Protein AF-A0AAW5MTL1-F1 (afdb_monomer)

Sequence (62 aa):
TNYKPSSERSPTGKEVVISIAHAWPALFLNIAVVGGIRANIFTQTEAGAEAVLIVQSIGFFN

InterPro domains:
  IPR010656 TRAP C4-dicarboxylate transport system permease DctM subunit [PF06808] (13-61)

pLDDT: mean 87.31, std 12.87, range [46.91, 96.25]

Structure (mmCIF, N/CA/C/O backbone):
data_AF-A0AAW5MTL1-F1
#
_entry.id   AF-A0AAW5MTL1-F1
#
loop_
_atom_site.group_PDB
_atom_site.id
_atom_site.type_symbol
_atom_site.label_atom_id
_atom_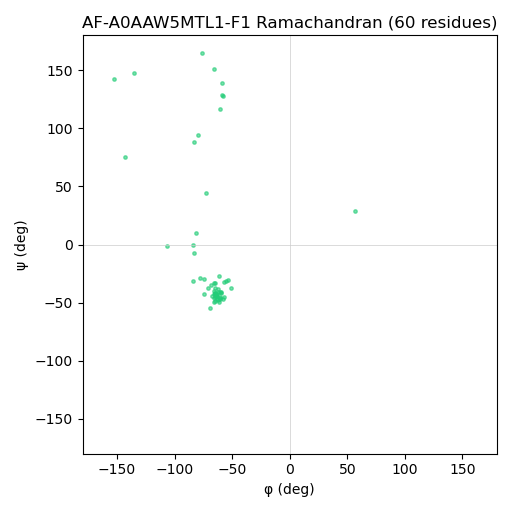site.label_alt_id
_atom_site.label_comp_id
_atom_site.label_asym_id
_atom_site.label_entity_id
_atom_site.label_seq_id
_atom_site.pdbx_PDB_ins_code
_atom_site.Cartn_x
_atom_site.Cartn_y
_atom_site.Cartn_z
_atom_site.occupancy
_atom_site.B_iso_or_equiv
_atom_site.auth_seq_id
_atom_site.auth_comp_id
_atom_site.auth_asym_id
_atom_site.auth_atom_id
_atom_site.pdbx_PDB_model_num
ATOM 1 N N . THR A 1 1 ? -26.384 30.590 6.573 1.00 48.06 1 THR A N 1
ATOM 2 C CA . THR A 1 1 ? -26.091 29.143 6.636 1.00 48.06 1 THR A CA 1
ATOM 3 C C . THR A 1 1 ? -25.214 28.861 7.836 1.00 48.06 1 THR A C 1
ATOM 5 O O . THR A 1 1 ? -24.050 29.227 7.840 1.00 48.06 1 THR A O 1
ATOM 8 N N . ASN A 1 2 ? -25.816 28.341 8.905 1.00 46.91 2 ASN A N 1
ATOM 9 C CA . ASN A 1 2 ? -25.198 28.108 10.211 1.00 46.91 2 ASN A CA 1
ATOM 10 C C . ASN A 1 2 ? -24.436 26.767 10.177 1.00 46.91 2 ASN A C 1
ATOM 12 O O . ASN A 1 2 ? -25.021 25.720 10.432 1.00 46.91 2 ASN A O 1
ATOM 16 N N . TYR A 1 3 ? -23.162 26.781 9.771 1.00 55.53 3 TYR A N 1
ATOM 17 C CA . TYR A 1 3 ? -22.310 25.588 9.817 1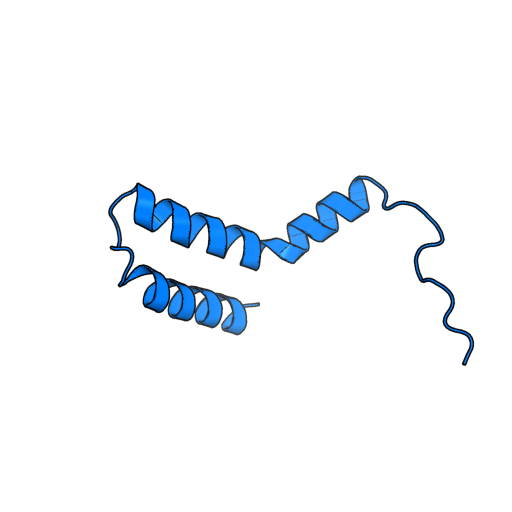.00 55.53 3 TYR A CA 1
ATOM 18 C C . TYR A 1 3 ? -21.820 25.405 11.257 1.00 55.53 3 TYR A C 1
ATOM 20 O O . TYR A 1 3 ? -20.849 26.034 11.677 1.00 55.53 3 TYR A O 1
ATOM 28 N N . LYS A 1 4 ? -22.539 24.596 12.044 1.00 58.94 4 LYS A N 1
ATOM 29 C CA . LYS A 1 4 ? -22.035 24.121 13.337 1.00 58.94 4 LYS A CA 1
ATOM 30 C C . LYS A 1 4 ? -20.724 23.363 13.087 1.00 58.94 4 LYS A C 1
ATOM 32 O O . LYS A 1 4 ? -20.722 22.464 12.244 1.00 58.94 4 LYS A O 1
ATOM 37 N N . PRO A 1 5 ? -19.624 23.673 13.793 1.00 57.09 5 PRO A N 1
ATOM 38 C CA . PRO A 1 5 ? -18.439 22.833 13.750 1.00 57.09 5 PRO A CA 1
ATOM 39 C C . PRO A 1 5 ? -18.839 21.449 14.263 1.00 57.09 5 PRO A C 1
ATOM 41 O O . PRO A 1 5 ? -19.242 21.307 15.414 1.00 57.09 5 PRO A O 1
ATOM 44 N N . SER A 1 6 ? -18.749 20.431 13.411 1.00 60.75 6 SER A N 1
ATOM 45 C CA . SER A 1 6 ? -18.978 19.025 13.768 1.00 60.75 6 SER A CA 1
ATOM 46 C C . SER A 1 6 ? -17.822 18.464 14.618 1.00 60.75 6 SER A C 1
ATOM 48 O O . SER A 1 6 ? -17.324 17.377 14.355 1.00 60.75 6 SER A O 1
ATOM 50 N N . SER A 1 7 ? -17.356 19.224 15.609 1.00 64.25 7 SER A N 1
ATOM 51 C CA . SER A 1 7 ? -16.353 18.814 16.592 1.00 64.25 7 SER A CA 1
ATOM 52 C C . SER A 1 7 ? -16.722 19.436 17.931 1.00 64.25 7 SER A C 1
ATOM 54 O O . SER A 1 7 ? -16.134 20.417 18.374 1.00 64.25 7 SER A O 1
ATOM 56 N N . GLU A 1 8 ? -17.746 18.868 18.560 1.00 63.88 8 GLU A N 1
ATOM 57 C CA . GLU A 1 8 ? -18.198 19.236 19.908 1.00 63.88 8 GLU A CA 1
ATOM 58 C C . GLU A 1 8 ? -17.360 18.526 20.997 1.00 63.88 8 GLU A C 1
ATOM 60 O O . GLU A 1 8 ? -17.471 18.824 22.183 1.00 63.88 8 GLU A O 1
ATOM 65 N N . ARG A 1 9 ? -16.476 17.595 20.600 1.00 69.44 9 ARG A N 1
ATOM 66 C CA . ARG A 1 9 ? -15.642 16.778 21.490 1.00 69.44 9 ARG A CA 1
ATOM 67 C C . ARG A 1 9 ? -14.352 16.348 20.786 1.00 69.44 9 ARG A C 1
ATOM 69 O O . ARG A 1 9 ? -14.381 16.016 19.603 1.00 69.44 9 ARG A O 1
ATOM 76 N N . SER A 1 10 ? -13.231 16.314 21.511 1.00 77.56 10 SER A N 1
ATOM 77 C CA . SER A 1 10 ? -12.003 15.679 21.017 1.00 77.56 10 SER A CA 1
ATOM 78 C C . SER A 1 10 ? -12.267 14.202 20.702 1.00 77.56 10 SER A C 1
ATOM 80 O O . SER A 1 10 ? -12.943 13.543 21.500 1.00 77.56 10 SER A O 1
ATOM 82 N N . PRO A 1 11 ? -11.731 13.664 19.592 1.00 77.81 11 PRO A N 1
ATOM 83 C CA . PRO A 1 11 ? -11.924 12.267 19.247 1.00 77.81 11 PRO A CA 1
ATOM 84 C C . PRO A 1 11 ? -11.409 11.378 20.378 1.00 77.81 11 PRO A C 1
ATOM 86 O O . PRO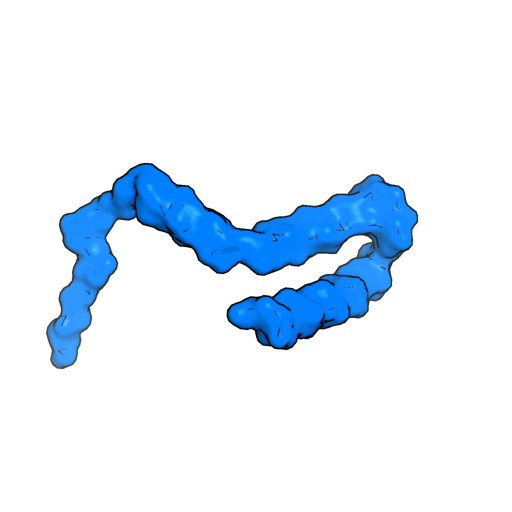 A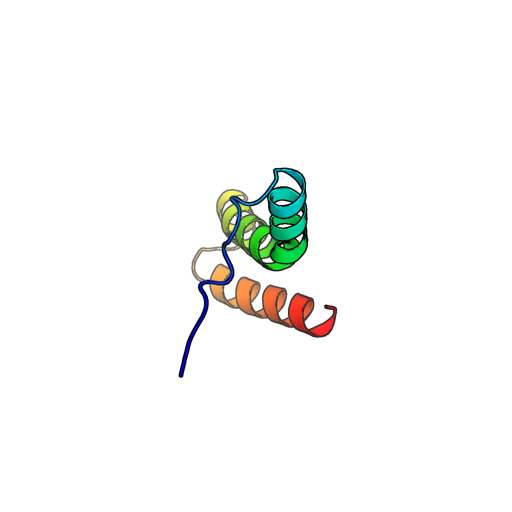 1 11 ? -10.287 11.514 20.870 1.00 77.81 11 PRO A O 1
ATOM 89 N N . THR A 1 12 ? -12.263 10.468 20.816 1.00 88.62 12 THR A N 1
ATOM 90 C CA . THR A 1 12 ? -11.917 9.440 21.789 1.00 88.62 12 THR A CA 1
ATOM 91 C C . THR A 1 12 ? -10.896 8.477 21.181 1.00 88.62 12 THR A C 1
ATOM 93 O O . THR A 1 12 ? -10.917 8.224 19.979 1.00 88.62 12 THR A O 1
ATOM 96 N N . GLY A 1 13 ? -10.033 7.861 21.998 1.00 88.94 13 GLY A N 1
ATOM 97 C CA . GLY A 1 13 ? -9.012 6.923 21.493 1.00 88.94 13 GLY A CA 1
ATOM 98 C C . GLY A 1 13 ? -9.584 5.792 20.622 1.00 88.94 13 GLY A C 1
ATOM 99 O O . GLY A 1 13 ? -8.957 5.372 19.656 1.00 88.94 13 GLY A O 1
ATOM 100 N N . LYS A 1 14 ? -10.827 5.370 20.888 1.00 90.31 14 LYS A N 1
ATOM 101 C CA . LYS A 1 14 ? -11.561 4.410 20.051 1.00 90.31 14 LYS A CA 1
ATOM 102 C C . LYS A 1 14 ? -11.869 4.949 18.647 1.00 90.31 14 LYS A C 1
ATOM 104 O O . LYS A 1 14 ? -11.717 4.216 17.679 1.00 90.31 14 LYS A O 1
ATOM 109 N N . GLU A 1 15 ? -12.277 6.210 18.524 1.00 88.38 15 GLU A N 1
ATOM 110 C CA . GLU A 1 15 ? -12.571 6.851 17.231 1.00 88.38 15 GLU A CA 1
ATOM 111 C C . GLU A 1 15 ? -11.297 7.049 16.410 1.00 88.38 15 GLU A C 1
ATOM 113 O O . GLU A 1 15 ? -11.316 6.864 15.195 1.00 88.38 15 GLU A O 1
ATOM 118 N N . VAL A 1 16 ? -10.173 7.336 17.074 1.00 91.56 16 VAL A N 1
ATOM 119 C CA . VAL A 1 16 ? -8.856 7.401 16.426 1.00 91.56 16 VAL A CA 1
ATOM 120 C C . VAL A 1 16 ? -8.485 6.044 15.832 1.00 91.56 16 VAL A C 1
ATOM 122 O O . VAL A 1 16 ? -8.151 5.964 14.653 1.00 91.56 16 VAL A O 1
ATOM 125 N N . VAL A 1 17 ? -8.601 4.962 16.609 1.00 93.06 17 VAL A N 1
ATOM 126 C CA . VAL A 1 17 ? -8.282 3.608 16.126 1.00 93.06 17 VAL A CA 1
ATOM 127 C C . VAL A 1 17 ? -9.213 3.182 14.992 1.00 93.06 17 VAL A C 1
ATOM 129 O O . VAL A 1 17 ? -8.738 2.645 13.997 1.00 93.06 17 VAL A O 1
ATOM 132 N N . ILE A 1 18 ? -10.516 3.461 15.094 1.00 94.00 18 ILE A N 1
ATOM 133 C CA . ILE A 1 18 ? -11.476 3.174 14.018 1.00 94.00 18 ILE A CA 1
ATOM 134 C C . ILE A 1 18 ? -11.127 3.965 12.754 1.00 94.00 18 ILE A C 1
ATOM 136 O O . ILE A 1 18 ? -11.168 3.406 11.665 1.00 94.00 18 ILE A O 1
ATOM 140 N N . SER A 1 19 ? -10.733 5.232 12.886 1.00 92.75 19 SER A N 1
ATOM 141 C CA . SER A 1 19 ? -10.338 6.063 11.743 1.00 92.75 19 SER A CA 1
ATOM 142 C C . SER A 1 19 ? -9.069 5.540 11.066 1.00 92.75 19 SER A C 1
ATOM 144 O O . SER A 1 19 ? -9.012 5.465 9.842 1.00 92.75 19 SER A O 1
ATOM 146 N N . ILE A 1 20 ? -8.071 5.114 11.848 1.00 92.75 20 ILE A N 1
ATOM 147 C CA . ILE A 1 20 ? -6.851 4.470 11.334 1.00 92.75 20 ILE A CA 1
ATOM 148 C C . ILE A 1 20 ? -7.196 3.154 10.634 1.00 92.75 20 ILE A C 1
ATOM 150 O O . ILE A 1 20 ? -6.702 2.895 9.540 1.00 92.75 20 ILE A O 1
ATOM 154 N N . ALA A 1 21 ? -8.070 2.345 11.238 1.00 92.81 21 ALA A N 1
ATOM 155 C CA . ALA A 1 21 ? -8.538 1.102 10.642 1.00 92.81 21 ALA A CA 1
ATOM 156 C C . ALA A 1 21 ? -9.292 1.360 9.333 1.00 92.81 21 ALA A C 1
ATOM 158 O O . ALA A 1 21 ? -9.090 0.630 8.378 1.00 92.81 21 ALA A O 1
ATOM 159 N N . HIS A 1 22 ? -10.092 2.422 9.234 1.00 91.69 22 HIS A N 1
ATOM 160 C CA . HIS A 1 22 ? -10.739 2.817 7.980 1.00 91.69 22 HIS A CA 1
ATOM 161 C C . HIS A 1 22 ? -9.732 3.272 6.914 1.00 91.69 22 HIS A C 1
ATOM 163 O O . HIS A 1 22 ? -9.932 3.033 5.726 1.00 91.69 22 HIS A O 1
ATOM 169 N N . ALA A 1 23 ? -8.629 3.893 7.334 1.00 93.81 23 ALA A N 1
ATOM 170 C CA . ALA A 1 23 ? -7.541 4.323 6.463 1.00 93.81 23 ALA A CA 1
ATOM 171 C C . ALA A 1 23 ? -6.555 3.193 6.097 1.00 93.81 23 ALA A C 1
ATOM 173 O O . ALA A 1 23 ? -5.515 3.467 5.488 1.00 93.81 23 ALA A O 1
ATOM 174 N N . TRP A 1 24 ? -6.867 1.929 6.423 1.00 94.06 24 TRP A N 1
ATOM 175 C CA . TRP A 1 24 ? -6.002 0.780 6.136 1.00 94.06 24 TRP A CA 1
ATOM 176 C C . TRP A 1 24 ? -5.521 0.691 4.675 1.00 94.06 24 TRP A C 1
ATOM 178 O O . TRP A 1 24 ? -4.342 0.374 4.498 1.00 94.06 24 TRP A O 1
ATOM 188 N N . PRO A 1 25 ? -6.317 1.031 3.631 1.00 93.12 25 PRO A N 1
ATOM 189 C CA . PRO A 1 25 ? -5.853 0.995 2.243 1.00 93.12 25 PRO A CA 1
ATOM 190 C C . PRO A 1 25 ? -4.674 1.933 1.988 1.00 93.12 25 PRO A C 1
ATOM 192 O O . PRO A 1 25 ? -3.680 1.560 1.368 1.00 93.12 25 PRO A O 1
ATOM 195 N N . ALA A 1 26 ? -4.775 3.159 2.505 1.00 92.88 26 ALA A N 1
ATOM 196 C CA . ALA A 1 26 ? -3.761 4.189 2.330 1.00 92.88 26 ALA A CA 1
ATOM 197 C C . ALA A 1 26 ? -2.492 3.859 3.127 1.00 92.88 26 ALA A C 1
ATOM 199 O O . ALA A 1 26 ? -1.379 4.091 2.651 1.00 92.88 26 ALA A O 1
ATOM 200 N N . LEU A 1 27 ? -2.650 3.286 4.324 1.00 94.44 27 LEU A N 1
ATOM 201 C CA . LEU A 1 27 ? -1.529 2.815 5.138 1.00 94.44 27 LEU A CA 1
ATOM 202 C C . LEU A 1 27 ? -0.799 1.657 4.453 1.00 94.44 27 LEU A C 1
ATOM 204 O O . LEU A 1 27 ? 0.427 1.681 4.353 1.00 94.44 27 LEU A O 1
ATOM 208 N N . PHE A 1 28 ? -1.546 0.685 3.927 1.00 95.38 28 PHE A N 1
ATOM 209 C CA . PHE A 1 28 ? -0.988 -0.443 3.193 1.00 95.38 28 PHE A CA 1
ATOM 210 C C . PHE A 1 28 ? -0.227 0.012 1.946 1.00 95.3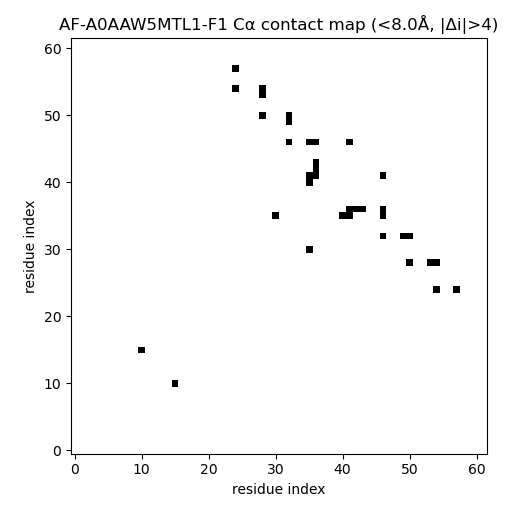8 28 PHE A C 1
ATOM 212 O O . PHE A 1 28 ? 0.913 -0.401 1.759 1.00 95.38 28 PHE A O 1
ATOM 219 N N . LEU A 1 29 ? -0.803 0.911 1.140 1.00 95.06 29 LEU A N 1
ATOM 220 C CA . LEU A 1 29 ? -0.142 1.445 -0.052 1.00 95.06 29 LEU A CA 1
ATOM 221 C C . LEU A 1 29 ? 1.202 2.105 0.290 1.00 95.06 29 LEU A C 1
ATOM 223 O O . LEU A 1 29 ? 2.206 1.830 -0.363 1.00 95.06 29 LEU A O 1
ATOM 227 N N . ASN A 1 30 ? 1.246 2.928 1.343 1.00 94.88 30 ASN A N 1
ATOM 228 C CA . ASN A 1 30 ? 2.491 3.558 1.792 1.00 94.88 30 ASN A CA 1
ATOM 229 C C . ASN A 1 30 ? 3.547 2.521 2.190 1.00 94.88 30 ASN A C 1
ATOM 231 O O . ASN A 1 30 ? 4.704 2.627 1.780 1.00 94.88 30 ASN A O 1
ATOM 235 N N . ILE A 1 31 ? 3.154 1.508 2.965 1.00 96.25 31 ILE A N 1
ATOM 236 C CA . ILE A 1 31 ? 4.061 0.438 3.394 1.00 96.25 31 ILE A CA 1
ATOM 237 C C . ILE A 1 31 ? 4.544 -0.379 2.191 1.00 96.25 31 ILE A C 1
ATOM 239 O O . ILE A 1 31 ? 5.732 -0.675 2.108 1.00 96.25 31 ILE A O 1
ATOM 243 N N . ALA A 1 32 ? 3.663 -0.709 1.247 1.00 95.06 32 ALA A N 1
ATOM 244 C CA . ALA A 1 32 ? 4.001 -1.488 0.061 1.00 95.06 32 ALA A CA 1
ATOM 245 C C . ALA A 1 32 ? 4.994 -0.747 -0.846 1.00 95.06 32 ALA A C 1
ATOM 247 O O . ALA A 1 32 ? 5.989 -1.331 -1.268 1.00 95.06 32 ALA A O 1
ATOM 248 N N . VAL A 1 33 ? 4.780 0.550 -1.086 1.00 94.56 33 VAL A N 1
ATOM 249 C CA . VAL A 1 33 ? 5.665 1.368 -1.929 1.00 94.56 33 VAL A CA 1
ATOM 250 C C . VAL A 1 33 ? 7.021 1.584 -1.256 1.00 94.56 33 VAL A C 1
ATOM 252 O O . VAL A 1 33 ? 8.060 1.257 -1.828 1.00 94.56 33 VAL A O 1
ATOM 255 N N . VAL A 1 34 ? 7.038 2.092 -0.019 1.00 95.25 34 VAL A N 1
ATOM 256 C CA . VAL A 1 34 ? 8.298 2.368 0.693 1.00 95.25 34 VAL A CA 1
ATOM 257 C C . VAL A 1 34 ? 9.052 1.071 0.986 1.00 95.25 34 VAL A C 1
ATOM 259 O O . VAL A 1 34 ? 10.274 1.015 0.838 1.00 95.25 34 VAL A O 1
ATOM 262 N N . GLY A 1 35 ? 8.330 0.020 1.374 1.00 95.31 35 GLY A N 1
ATOM 263 C CA . GLY A 1 35 ? 8.877 -1.306 1.635 1.00 95.31 35 GLY A CA 1
ATOM 264 C C . GLY A 1 35 ? 9.437 -1.961 0.379 1.00 95.31 35 GLY A C 1
ATOM 265 O O . GLY A 1 35 ? 10.567 -2.438 0.414 1.00 95.31 35 GLY A O 1
ATOM 266 N N . GLY A 1 36 ? 8.712 -1.919 -0.742 1.00 94.06 36 GLY A N 1
ATOM 267 C CA . GLY A 1 36 ? 9.161 -2.465 -2.025 1.00 94.06 36 GLY A CA 1
ATOM 268 C C . GLY A 1 36 ? 10.449 -1.811 -2.524 1.00 94.06 36 GLY A C 1
ATOM 269 O O . GLY A 1 36 ? 11.372 -2.516 -2.934 1.00 94.06 36 GLY A O 1
ATOM 270 N N . ILE A 1 37 ? 10.560 -0.484 -2.383 1.00 95.00 37 ILE A N 1
ATOM 271 C CA . ILE A 1 37 ? 11.789 0.258 -2.703 1.00 95.00 37 ILE A CA 1
ATOM 272 C C . ILE A 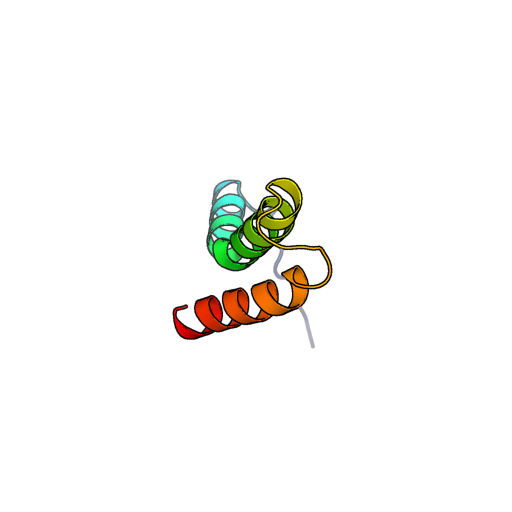1 37 ? 12.929 -0.154 -1.759 1.00 95.00 37 ILE A C 1
ATOM 274 O O . ILE A 1 37 ? 14.030 -0.466 -2.208 1.00 95.00 37 ILE A O 1
ATOM 278 N N . ARG A 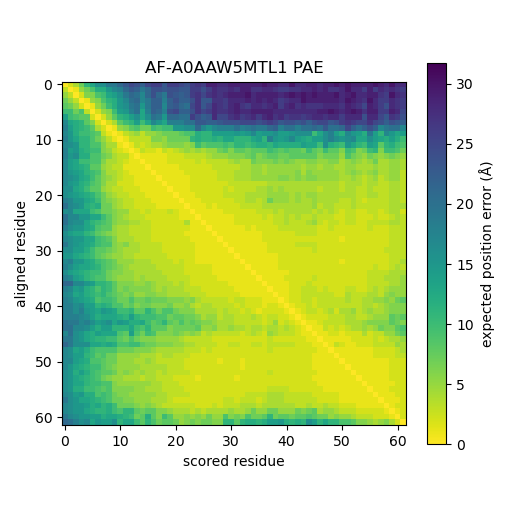1 38 ? 12.689 -0.183 -0.439 1.00 94.56 38 ARG A N 1
ATOM 279 C CA . ARG A 1 38 ? 13.713 -0.535 0.568 1.00 94.56 38 ARG A CA 1
ATOM 280 C C . ARG A 1 38 ? 14.200 -1.978 0.448 1.00 94.56 38 ARG A C 1
ATOM 282 O O . ARG A 1 38 ? 15.362 -2.246 0.741 1.00 94.56 38 ARG A O 1
ATOM 289 N N . ALA A 1 39 ? 13.324 -2.885 0.036 1.00 95.56 39 ALA A N 1
ATOM 290 C CA . ALA A 1 39 ? 13.626 -4.293 -0.169 1.00 95.56 39 ALA A CA 1
ATOM 291 C C . ALA A 1 39 ? 14.248 -4.588 -1.548 1.00 95.56 39 ALA A C 1
ATOM 293 O O . ALA A 1 39 ? 14.575 -5.741 -1.811 1.00 95.56 39 ALA A O 1
ATOM 294 N N . ASN A 1 40 ? 14.447 -3.576 -2.406 1.00 92.56 40 ASN A N 1
ATOM 295 C CA . ASN A 1 40 ? 14.912 -3.725 -3.792 1.00 92.56 40 ASN A CA 1
ATOM 296 C C . ASN A 1 40 ? 14.015 -4.643 -4.649 1.00 92.56 40 ASN A C 1
ATOM 298 O O . ASN A 1 40 ? 14.503 -5.287 -5.573 1.00 92.56 40 ASN A O 1
ATOM 302 N N . ILE A 1 41 ? 12.712 -4.716 -4.343 1.00 94.19 41 ILE A N 1
ATOM 303 C CA . ILE A 1 41 ? 11.736 -5.473 -5.147 1.00 94.19 41 ILE A CA 1
ATOM 304 C C . ILE A 1 41 ? 11.436 -4.717 -6.446 1.00 94.19 41 ILE A C 1
ATOM 306 O O . ILE A 1 41 ? 11.391 -5.323 -7.511 1.00 94.19 41 ILE A O 1
ATOM 310 N N . PHE A 1 42 ? 11.273 -3.394 -6.350 1.00 92.31 42 PHE A N 1
ATOM 311 C CA . PHE A 1 42 ? 11.045 -2.497 -7.483 1.00 92.31 42 PHE A CA 1
ATOM 312 C C . PHE A 1 42 ? 11.919 -1.248 -7.347 1.00 92.31 42 PHE A C 1
ATOM 314 O O . PHE A 1 42 ? 12.178 -0.770 -6.238 1.00 92.31 42 PHE A O 1
ATOM 321 N N . THR A 1 43 ? 12.359 -0.691 -8.472 1.00 91.75 43 THR A N 1
ATOM 322 C CA . THR A 1 43 ? 13.104 0.575 -8.513 1.00 91.75 43 THR A CA 1
ATOM 323 C C . THR A 1 43 ? 12.182 1.786 -8.317 1.00 91.75 43 THR A C 1
ATOM 325 O O . THR A 1 43 ? 10.961 1.688 -8.445 1.00 91.75 43 THR A O 1
ATOM 328 N N . GLN A 1 44 ? 12.746 2.971 -8.030 1.00 85.56 44 GLN A N 1
ATOM 329 C CA . GLN A 1 44 ? 11.945 4.194 -7.822 1.00 85.56 44 GLN A CA 1
ATOM 330 C C . GLN A 1 44 ? 11.055 4.541 -9.027 1.00 85.56 44 GLN A C 1
ATOM 332 O O . GLN A 1 44 ? 9.964 5.075 -8.844 1.00 85.56 44 GLN A O 1
ATOM 337 N N . THR A 1 45 ? 11.500 4.230 -10.247 1.00 90.56 45 THR A N 1
ATOM 338 C CA . THR A 1 45 ? 10.736 4.476 -1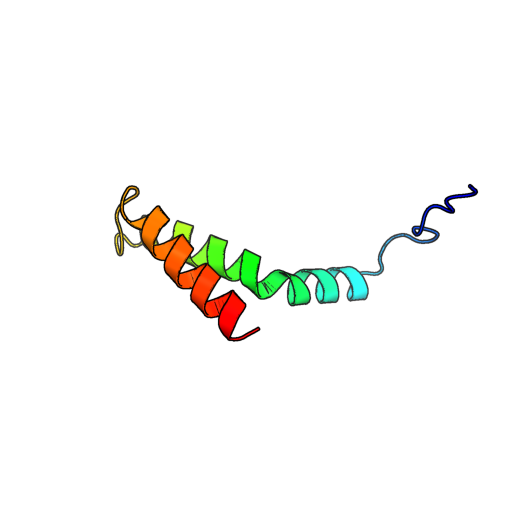1.477 1.00 90.56 45 THR A CA 1
ATOM 339 C C . THR A 1 45 ? 9.583 3.489 -11.667 1.00 90.56 45 THR A C 1
ATOM 341 O O . THR A 1 45 ? 8.561 3.858 -12.235 1.00 90.56 45 THR A O 1
ATOM 344 N N . GLU A 1 46 ? 9.714 2.258 -11.166 1.00 92.81 46 GLU A N 1
ATOM 345 C CA . GLU A 1 46 ? 8.678 1.215 -11.250 1.00 92.81 46 GLU A CA 1
ATOM 346 C C . GLU A 1 46 ? 7.642 1.349 -10.130 1.00 92.81 46 GLU A C 1
ATOM 348 O O . GLU A 1 46 ? 6.458 1.093 -10.339 1.00 92.81 46 GLU A O 1
ATOM 353 N N . ALA A 1 47 ? 8.061 1.837 -8.959 1.00 93.06 47 ALA A N 1
ATOM 354 C CA . ALA A 1 47 ? 7.204 1.988 -7.787 1.00 93.06 47 ALA A CA 1
ATOM 355 C C . ALA A 1 47 ? 5.941 2.826 -8.054 1.00 93.06 47 ALA A C 1
ATOM 357 O O . ALA A 1 47 ? 4.895 2.570 -7.461 1.00 93.06 47 ALA A O 1
ATOM 358 N N . GLY A 1 48 ? 6.014 3.806 -8.962 1.00 91.19 48 GLY A N 1
ATOM 359 C CA . GLY A 1 48 ? 4.849 4.588 -9.376 1.00 91.19 48 GLY A CA 1
ATOM 360 C C . GLY A 1 48 ? 3.804 3.753 -10.121 1.00 91.19 48 GLY A C 1
ATOM 361 O O . GLY A 1 48 ? 2.614 3.877 -9.840 1.00 91.19 48 GLY A O 1
ATOM 362 N N . ALA A 1 49 ? 4.233 2.875 -11.032 1.00 94.25 49 ALA A N 1
ATOM 363 C CA . ALA A 1 49 ? 3.331 1.986 -11.762 1.00 94.25 49 ALA A CA 1
ATOM 364 C C . ALA A 1 49 ? 2.706 0.944 -10.823 1.00 94.25 49 ALA A C 1
ATOM 366 O O . ALA A 1 49 ? 1.490 0.762 -10.826 1.00 94.25 49 ALA A O 1
ATOM 367 N N . GLU A 1 50 ? 3.516 0.344 -9.950 1.00 95.06 50 GLU A N 1
ATOM 368 C CA . GLU A 1 50 ? 3.047 -0.601 -8.932 1.00 95.06 50 GLU A CA 1
ATOM 369 C C . GLU A 1 50 ? 2.042 0.049 -7.972 1.00 95.06 50 GLU A C 1
ATOM 371 O O . GLU A 1 50 ? 1.005 -0.535 -7.663 1.00 95.06 50 GLU A O 1
ATOM 376 N N . ALA A 1 51 ? 2.273 1.298 -7.554 1.00 94.81 51 ALA A N 1
ATOM 377 C CA . ALA A 1 51 ? 1.329 2.032 -6.716 1.00 94.81 51 ALA A CA 1
ATOM 378 C C . ALA A 1 51 ? -0.041 2.199 -7.393 1.00 94.81 51 ALA A C 1
ATOM 380 O O . ALA A 1 51 ? -1.069 2.038 -6.733 1.00 94.81 51 ALA A O 1
ATOM 381 N N . VAL A 1 52 ? -0.061 2.483 -8.702 1.00 95.31 52 VAL A N 1
ATOM 382 C CA . VAL A 1 52 ? -1.300 2.577 -9.491 1.00 95.31 52 VAL A CA 1
ATOM 383 C C . VAL A 1 52 ? -2.010 1.222 -9.550 1.00 95.31 52 VAL A C 1
ATOM 385 O O . VAL A 1 52 ? -3.219 1.161 -9.340 1.00 95.31 52 VAL A O 1
ATOM 388 N N . LEU A 1 53 ? -1.282 0.127 -9.775 1.00 95.31 53 LEU A N 1
ATOM 389 C CA . LEU A 1 53 ? -1.865 -1.220 -9.800 1.00 95.31 53 LEU A CA 1
ATOM 390 C C . LEU A 1 53 ? -2.444 -1.621 -8.437 1.00 95.31 53 LEU A C 1
ATOM 392 O O . LEU A 1 53 ? -3.559 -2.146 -8.363 1.00 95.31 53 LEU A O 1
ATOM 396 N N . ILE A 1 54 ? -1.720 -1.332 -7.355 1.00 94.88 54 ILE A N 1
ATOM 397 C CA . ILE A 1 54 ? -2.146 -1.627 -5.986 1.00 94.88 54 ILE A CA 1
ATOM 398 C C . ILE A 1 54 ? -3.381 -0.799 -5.625 1.00 94.88 54 ILE A C 1
ATOM 400 O O . ILE A 1 54 ? -4.364 -1.369 -5.158 1.00 94.88 54 ILE A O 1
ATOM 404 N N . VAL A 1 55 ? -3.384 0.520 -5.863 1.00 95.31 55 VAL A N 1
ATOM 405 C CA . VAL A 1 55 ? -4.542 1.364 -5.517 1.00 95.31 55 VAL A CA 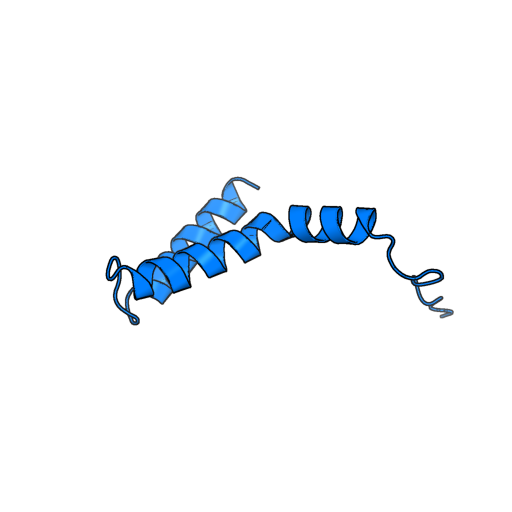1
ATOM 406 C C . VAL A 1 55 ? -5.775 0.999 -6.336 1.00 95.31 55 VAL A C 1
ATOM 408 O O . VAL A 1 55 ? -6.867 0.965 -5.778 1.00 95.31 55 VAL A O 1
ATOM 411 N N . GLN A 1 56 ? -5.612 0.657 -7.620 1.00 96.19 56 GLN A N 1
ATOM 412 C CA . GLN A 1 56 ? -6.725 0.186 -8.442 1.00 96.19 56 GLN A CA 1
ATOM 413 C C . GLN A 1 56 ? -7.281 -1.126 -7.874 1.00 96.19 56 GLN A C 1
ATOM 415 O O . GLN A 1 56 ? -8.486 -1.260 -7.683 1.00 96.19 56 GLN A O 1
ATOM 420 N N . SER A 1 57 ? -6.404 -2.079 -7.548 1.00 94.44 57 SER A N 1
ATOM 421 C CA . SER A 1 57 ? -6.814 -3.353 -6.950 1.00 94.44 57 SER A CA 1
ATOM 422 C C . SER A 1 57 ? -7.581 -3.122 -5.651 1.00 94.44 57 SER A C 1
ATOM 424 O O . SER A 1 57 ? -8.666 -3.664 -5.480 1.00 94.44 57 SER A O 1
ATOM 426 N N . ILE A 1 58 ? -7.078 -2.259 -4.764 1.00 92.69 58 ILE A N 1
ATOM 427 C CA . ILE A 1 58 ? -7.783 -1.948 -3.521 1.00 92.69 58 ILE A CA 1
ATOM 428 C C . ILE A 1 58 ? -9.134 -1.290 -3.813 1.00 92.69 58 ILE A C 1
ATOM 430 O O . ILE A 1 58 ? -10.131 -1.734 -3.265 1.00 92.69 58 ILE A O 1
ATOM 434 N N . GLY A 1 59 ? -9.190 -0.287 -4.691 1.00 91.56 59 GLY A N 1
ATOM 435 C CA . GLY A 1 59 ? -10.437 0.393 -5.048 1.00 91.56 59 GLY A CA 1
ATOM 436 C C . GLY A 1 59 ? -11.482 -0.520 -5.697 1.00 91.56 59 GLY A C 1
ATOM 437 O O . GLY A 1 59 ? -12.670 -0.267 -5.557 1.00 91.56 59 GLY A O 1
ATOM 438 N N . PHE A 1 60 ? -11.060 -1.591 -6.375 1.00 92.44 60 PHE A N 1
ATOM 439 C CA . PHE A 1 60 ? -11.968 -2.576 -6.967 1.00 92.44 60 PHE A CA 1
ATOM 440 C C . PHE A 1 60 ? -12.545 -3.567 -5.943 1.00 92.44 60 PHE A C 1
ATOM 442 O O . PHE A 1 60 ? -13.639 -4.087 -6.149 1.00 92.44 60 PHE A O 1
ATOM 449 N N . PHE A 1 61 ? -11.812 -3.851 -4.862 1.00 85.44 61 PHE A N 1
ATOM 450 C CA . PHE A 1 61 ? -12.189 -4.842 -3.845 1.00 85.44 61 PHE A CA 1
ATOM 451 C C . PHE A 1 61 ? -12.658 -4.233 -2.508 1.00 85.44 61 PHE A C 1
ATOM 453 O O . PHE A 1 61 ? -12.980 -4.995 -1.594 1.00 85.44 61 PHE A O 1
ATOM 460 N N . ASN A 1 62 ? -12.667 -2.902 -2.370 1.00 77.31 62 ASN A N 1
ATOM 461 C CA . ASN A 1 62 ? -13.174 -2.164 -1.201 1.00 77.31 62 ASN A CA 1
ATOM 462 C C . ASN A 1 62 ? -14.650 -1.802 -1.385 1.00 77.31 62 ASN A C 1
ATOM 464 O O . ASN A 1 62 ? -15.418 -2.023 -0.425 1.00 77.31 62 ASN A O 1
#

Mean predicted aligned error: 7.47 Å

Secondary structure (DSSP, 8-state):
-----S-SSPPPHHHHHHHHHHTHHHHHHHHHHHHHHHTTSS-HHHHHHHHHHHHHHHHHH-

Organism: NCBI:txid1499973

Nearest PDB structures (foldseek):
  7b9v-assembly1_R  TM=5.454E-01  e=4.984E+00  Saccharomyces cerevisiae

Foldseek 3Di:
DDDDPPPPDDDDPVNVVVVVVVCVLVVVLVCCLVVCCVVVVDDPVCSVVVSVVSSVVVVVVD

Solvent-accessible surface area (backbone atoms only — not comparable to full-atom values): 3826 Å² total; per-residue (Å²): 135,88,78,73,74,96,66,92,61,82,80,50,73,67,55,51,52,51,49,52,60,70,42,41,68,64,55,48,50,53,49,52,45,56,46,31,45,74,69,67,74,37,53,82,82,48,38,60,57,54,48,52,54,51,52,51,53,48,67,74,74,108

Radius of gyration: 17.04 Å; Cα contacts (8 Å, |Δi|>4): 18; chains: 1; bounding box: 41×35×34 Å